Protein AF-A0A392NDB7-F1 (afdb_monomer_lite)

Sequence (174 aa):
SPDIYKVYVQEVKNGLIPYKDGPELLLLLLEFSTRSTSLFGEFKPSFLDIYVNAILNAKEKPVKSLIEAFHPLYLQMSHEDFGIIVLPAAVKMLKRNPEIVLESVGILLKSVNLDLSKYAAEILSVVLVQARHADEGRRDVALAIVRSLSQKSSNPDALDTMFNAIKSVIKGMK

InterPro domains:
  IPR016024 Armadillo-type fold [SSF48371] (27-169)
  IPR056810 Stalled ribosome sensor GCN1-like, N-terminal [PF24993] (44-173)

Organism: NCBI:txid97028

Foldseek 3Di:
DLVVLVVLLVCVLVCVDPCQVPVVSLLVSLVVQLVDPVSCVVCLVSLLSCCLVNALVDPAAGDPVNLVSCLSSQAVADPCSCVVRPLVSNLVSLVPPVVRHLLSLLSSLLRHPAQCLVVLLSLCVSLLVQCPDPDPVSVVSSVSSLVSNLVRHPDPVSNVSSVVSVVCSVVVHD

pLDDT: mean 94.2, std 6.41, range [52.19, 98.62]

Structure (mmCIF, N/CA/C/O backbone):
data_AF-A0A392NDB7-F1
#
_entry.id   AF-A0A392NDB7-F1
#
loop_
_atom_site.group_PDB
_atom_site.id
_atom_site.type_symbol
_atom_site.label_atom_id
_atom_site.label_alt_id
_atom_site.label_comp_id
_atom_site.label_asym_id
_atom_site.label_entity_id
_atom_site.label_seq_id
_atom_site.pdbx_PDB_ins_code
_atom_site.Cartn_x
_atom_site.Cartn_y
_atom_site.Cartn_z
_atom_site.occupancy
_atom_site.B_iso_or_equiv
_atom_site.auth_seq_id
_atom_site.auth_comp_id
_atom_site.auth_asym_id
_atom_site.auth_atom_id
_atom_site.pdbx_PDB_model_num
ATOM 1 N N . SER A 1 1 ? -22.290 -0.897 21.372 1.00 69.88 1 SER A N 1
ATOM 2 C CA . SER A 1 1 ? -21.913 0.332 22.099 1.00 69.88 1 SER A CA 1
ATOM 3 C C . SER A 1 1 ? -20.547 0.798 21.604 1.00 69.88 1 SER A C 1
ATOM 5 O O . SER A 1 1 ? -19.703 -0.079 21.421 1.00 69.88 1 SER A O 1
ATOM 7 N N . PRO A 1 2 ? -20.314 2.105 21.365 1.00 74.12 2 PRO A N 1
ATOM 8 C CA . PRO A 1 2 ? -18.999 2.654 21.000 1.00 74.12 2 PRO A CA 1
ATOM 9 C C . PRO A 1 2 ? -17.874 2.273 21.975 1.00 74.12 2 PRO A C 1
ATOM 11 O O . PRO A 1 2 ? -16.758 1.997 21.543 1.00 74.12 2 PRO A O 1
ATOM 14 N N . ASP A 1 3 ? -18.183 2.144 23.268 1.00 83.81 3 ASP A N 1
ATOM 15 C CA . ASP A 1 3 ? -17.196 1.760 24.289 1.00 83.81 3 ASP A CA 1
ATOM 16 C C . ASP A 1 3 ? -16.687 0.328 24.097 1.00 83.81 3 ASP A C 1
ATOM 18 O O . ASP A 1 3 ? -15.492 0.062 24.194 1.00 83.81 3 ASP A O 1
ATOM 22 N N . ILE A 1 4 ? -17.585 -0.595 23.744 1.00 87.88 4 ILE A N 1
ATOM 23 C CA . ILE A 1 4 ? -17.234 -1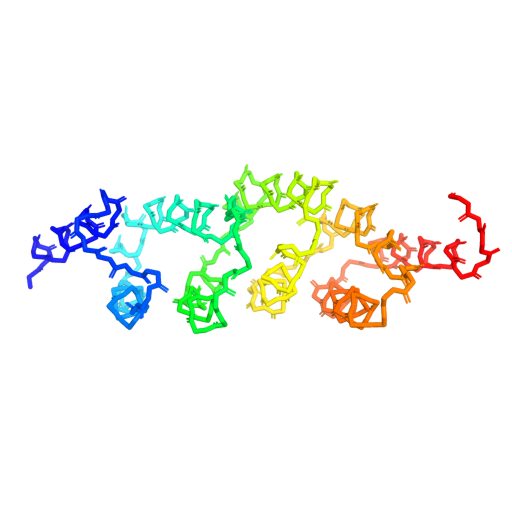.994 23.458 1.00 87.88 4 ILE A CA 1
ATOM 24 C C . ILE A 1 4 ? -16.369 -2.075 22.195 1.00 87.88 4 ILE A C 1
ATOM 26 O O . ILE A 1 4 ? -15.391 -2.813 22.152 1.00 87.88 4 ILE A O 1
ATOM 30 N N . TYR A 1 5 ? -16.699 -1.282 21.171 1.00 91.50 5 TYR A N 1
ATOM 31 C CA . TYR A 1 5 ? -15.913 -1.220 19.939 1.00 91.50 5 TYR A CA 1
ATOM 32 C C . TYR A 1 5 ? -14.475 -0.753 20.210 1.00 91.50 5 TYR A C 1
ATOM 34 O O . TYR A 1 5 ? -13.518 -1.373 19.745 1.00 91.50 5 TYR A O 1
ATOM 42 N N . LYS A 1 6 ? -14.319 0.298 21.025 1.00 91.81 6 LYS A N 1
ATOM 43 C CA . LYS A 1 6 ? -13.012 0.808 21.448 1.00 91.81 6 LYS A CA 1
ATOM 44 C C . LYS A 1 6 ? -12.170 -0.267 22.130 1.00 91.81 6 LYS A C 1
ATOM 46 O O . LYS A 1 6 ? -10.988 -0.385 21.812 1.00 91.81 6 LYS A O 1
ATOM 51 N N . VAL A 1 7 ? -12.772 -1.043 23.034 1.00 92.31 7 VAL A N 1
ATOM 52 C CA . VAL A 1 7 ? -12.097 -2.154 23.722 1.00 92.31 7 VAL A CA 1
ATOM 53 C C . VAL A 1 7 ? -11.564 -3.161 22.705 1.00 92.31 7 VAL A C 1
ATOM 55 O O . VAL A 1 7 ? -10.363 -3.415 22.699 1.00 92.31 7 VAL A O 1
ATOM 58 N N . TYR A 1 8 ? -12.395 -3.632 21.770 1.00 92.50 8 TYR A N 1
ATOM 59 C CA . TYR A 1 8 ? -11.955 -4.601 20.761 1.00 92.50 8 TYR A CA 1
ATOM 60 C C . TYR A 1 8 ? -10.827 -4.081 19.865 1.00 92.50 8 TYR A C 1
ATOM 62 O O . TYR A 1 8 ? -9.871 -4.810 19.602 1.00 92.50 8 TYR A O 1
ATOM 70 N N . VAL A 1 9 ? -10.885 -2.820 19.421 1.00 91.81 9 VAL A N 1
ATOM 71 C CA . VAL A 1 9 ? -9.791 -2.239 18.621 1.00 91.81 9 VAL A CA 1
ATOM 72 C C . VAL A 1 9 ? -8.485 -2.207 19.418 1.00 91.81 9 VAL A C 1
ATOM 74 O O . VAL A 1 9 ? -7.429 -2.517 18.866 1.00 91.81 9 VAL A O 1
ATOM 77 N N . GLN A 1 10 ? -8.534 -1.869 20.710 1.00 91.38 10 GLN A N 1
ATOM 78 C CA . GLN A 1 10 ? -7.343 -1.883 21.562 1.00 91.38 10 GLN A CA 1
ATOM 79 C C . GLN A 1 10 ? -6.830 -3.301 21.824 1.00 91.38 10 GLN A C 1
ATOM 81 O O . GLN A 1 10 ? -5.623 -3.517 21.791 1.00 91.38 10 GLN A O 1
ATOM 86 N N . GLU A 1 11 ? -7.708 -4.276 22.038 1.00 91.75 11 GLU A N 1
ATOM 87 C CA . GLU A 1 11 ? -7.308 -5.671 22.245 1.00 91.75 11 GLU A CA 1
ATOM 88 C C . GLU A 1 11 ? -6.638 -6.270 21.002 1.00 91.75 11 GLU A C 1
ATOM 90 O O . GLU A 1 11 ? -5.601 -6.925 21.123 1.00 91.75 11 GLU A O 1
ATOM 95 N N . VAL A 1 12 ? -7.158 -5.981 19.804 1.00 90.88 12 VAL A N 1
ATOM 96 C CA . VAL A 1 12 ? -6.515 -6.356 18.533 1.00 90.88 12 VAL A CA 1
ATOM 97 C C . VAL A 1 12 ? -5.167 -5.648 18.382 1.00 90.88 12 VAL A C 1
ATOM 99 O O . VAL A 1 12 ? -4.161 -6.291 18.079 1.00 90.88 12 VAL A O 1
ATOM 102 N N . LYS A 1 13 ? -5.111 -4.334 18.639 1.00 90.00 13 LYS A N 1
ATOM 103 C CA . LYS A 1 13 ? -3.872 -3.546 18.539 1.00 90.00 13 LYS A CA 1
ATOM 104 C C . LYS A 1 13 ? -2.777 -4.058 19.476 1.00 90.00 13 LYS A C 1
ATOM 106 O O . LYS A 1 13 ? -1.627 -4.185 19.066 1.00 90.00 13 LYS A O 1
ATOM 111 N N . ASN A 1 14 ? -3.143 -4.381 20.712 1.00 89.00 14 ASN A N 1
ATOM 112 C CA . ASN A 1 14 ? -2.226 -4.868 21.740 1.00 89.00 14 ASN A CA 1
ATOM 113 C C . ASN A 1 14 ? -1.852 -6.348 21.554 1.00 89.00 14 ASN A C 1
ATOM 115 O O . ASN A 1 14 ? -1.075 -6.882 22.342 1.00 89.00 14 ASN A O 1
ATOM 119 N N . GLY A 1 15 ? -2.397 -7.019 20.533 1.00 84.38 15 GLY A N 1
ATOM 120 C CA . GLY A 1 15 ? -2.140 -8.432 20.257 1.00 84.38 15 GLY A CA 1
ATOM 121 C C . GLY A 1 15 ? -2.785 -9.390 21.261 1.00 84.38 15 GLY A C 1
ATOM 122 O O . GLY A 1 15 ? -2.406 -10.556 21.301 1.00 84.38 15 GLY A O 1
ATOM 123 N N . LEU A 1 16 ? -3.745 -8.913 22.063 1.00 85.56 16 LEU A N 1
ATOM 124 C CA . LEU A 1 16 ? -4.515 -9.743 22.994 1.00 85.56 16 LEU A CA 1
ATOM 125 C C . LEU A 1 16 ? -5.523 -10.619 22.248 1.00 85.56 16 LEU A C 1
ATOM 127 O O . LEU A 1 16 ? -5.771 -11.750 22.656 1.00 85.56 16 LEU A O 1
ATOM 131 N N . ILE A 1 17 ? -6.060 -10.114 21.133 1.00 85.19 17 ILE A N 1
ATOM 132 C CA . ILE A 1 17 ? -6.829 -10.918 20.185 1.00 85.19 17 ILE A CA 1
ATOM 133 C C . ILE A 1 17 ? -5.950 -11.217 18.964 1.00 85.19 17 ILE A C 1
ATOM 135 O O . ILE A 1 17 ? -5.512 -10.278 18.287 1.00 85.19 17 ILE A O 1
ATOM 139 N N . PRO A 1 18 ? -5.684 -12.499 18.650 1.00 83.19 18 PRO A N 1
ATOM 140 C CA . PRO A 1 18 ? -4.945 -12.861 17.453 1.00 83.19 18 PRO A CA 1
ATOM 141 C C . PRO A 1 18 ? -5.777 -12.524 16.214 1.00 83.19 18 PRO A C 1
ATOM 143 O O . PRO A 1 18 ? -6.911 -12.965 16.076 1.00 83.19 18 PRO A O 1
ATOM 146 N N . TYR A 1 19 ? -5.198 -11.743 15.306 1.00 83.31 19 TYR A N 1
ATOM 147 C CA . TYR A 1 19 ? -5.854 -11.331 14.059 1.00 83.31 19 TYR A CA 1
ATOM 148 C C . TYR A 1 19 ? -5.107 -11.797 12.804 1.00 83.31 19 TYR A C 1
ATOM 150 O O . TYR A 1 19 ? -5.605 -11.628 11.697 1.00 83.31 19 TYR A O 1
ATOM 158 N N . LYS A 1 20 ? -3.903 -12.369 12.951 1.00 82.56 20 LYS A N 1
ATOM 159 C CA . LYS A 1 20 ? -3.084 -12.819 11.814 1.00 82.56 20 LYS A CA 1
ATOM 160 C C . LYS A 1 20 ? -3.604 -14.114 11.190 1.00 82.56 20 LYS A C 1
ATOM 162 O O . LYS A 1 20 ? -3.602 -14.228 9.969 1.00 82.56 20 LYS A O 1
ATOM 167 N N . ASP A 1 21 ? -4.085 -15.026 12.031 1.00 72.31 21 ASP A N 1
ATOM 168 C CA . ASP A 1 21 ? -4.586 -16.349 11.631 1.00 72.31 21 ASP A CA 1
ATOM 169 C C . ASP A 1 21 ? -6.122 -16.394 11.504 1.00 72.31 21 ASP A C 1
ATOM 171 O O . ASP A 1 21 ? -6.680 -17.391 11.058 1.00 72.31 21 ASP A O 1
ATOM 175 N N . GLY A 1 22 ? -6.797 -15.302 11.880 1.00 81.19 22 GLY A N 1
ATOM 176 C CA . GLY A 1 22 ? -8.250 -15.118 11.824 1.00 81.19 22 GLY A CA 1
ATOM 177 C C . GLY A 1 22 ? -8.595 -13.640 11.609 1.00 81.19 22 GLY A C 1
ATOM 178 O O . GLY A 1 22 ? -8.890 -12.927 12.574 1.00 81.19 22 GLY A O 1
ATOM 179 N N . PRO A 1 23 ? -8.472 -13.125 10.371 1.00 91.69 23 PRO A N 1
ATOM 180 C CA . PRO A 1 23 ? -8.596 -11.699 10.082 1.00 91.69 23 PRO A CA 1
ATOM 181 C C . PRO A 1 23 ? -10.052 -11.201 10.032 1.00 91.69 23 PRO A C 1
ATOM 183 O O . PRO A 1 23 ? -10.283 -10.013 9.811 1.00 91.69 23 PRO A O 1
ATOM 186 N N . GLU A 1 24 ? -11.044 -12.067 10.255 1.00 93.00 24 GLU A N 1
ATOM 187 C CA . GLU A 1 24 ? -12.474 -11.757 10.147 1.00 93.00 24 GLU A CA 1
ATOM 188 C C . GLU A 1 24 ? -12.909 -10.705 11.166 1.00 93.00 24 GLU A C 1
ATOM 190 O O . GLU A 1 24 ? -13.678 -9.804 10.836 1.00 93.00 24 GLU A O 1
ATOM 195 N N . LEU A 1 25 ? -12.390 -10.776 12.398 1.00 92.44 25 LEU A N 1
ATOM 196 C CA . LEU A 1 25 ? -12.685 -9.759 13.406 1.00 92.44 25 LEU A CA 1
ATOM 197 C C . LEU A 1 25 ? -12.096 -8.404 13.006 1.00 92.44 25 LEU A C 1
ATOM 199 O O . LEU A 1 25 ? -12.758 -7.380 13.153 1.00 92.44 25 LEU A O 1
ATOM 203 N N . LEU A 1 26 ? -10.866 -8.387 12.484 1.00 95.38 26 LEU A N 1
ATOM 204 C CA . LEU A 1 26 ? -10.230 -7.158 12.015 1.00 95.38 26 LEU A CA 1
ATOM 205 C C . LEU A 1 26 ? -11.033 -6.533 10.867 1.00 95.38 26 LEU A C 1
ATOM 207 O O . LEU A 1 26 ? -11.300 -5.331 10.902 1.00 95.38 26 LEU A O 1
ATOM 211 N N . LEU A 1 27 ? -11.454 -7.350 9.897 1.00 96.44 27 LEU A N 1
ATOM 212 C CA . LEU A 1 27 ? -12.320 -6.919 8.804 1.00 96.44 27 LEU A CA 1
ATOM 213 C C . LEU A 1 27 ? -13.638 -6.348 9.341 1.00 96.44 27 LEU A C 1
ATOM 215 O O . LEU A 1 27 ? -14.001 -5.232 8.983 1.00 96.44 27 LEU A O 1
ATOM 219 N N . LEU A 1 28 ? -14.313 -7.059 10.249 1.00 95.62 28 LEU A N 1
ATOM 220 C CA . LEU A 1 28 ? -15.574 -6.616 10.846 1.00 95.62 28 LEU A CA 1
ATOM 221 C C . LEU A 1 28 ? -15.430 -5.269 11.568 1.00 95.62 28 LEU A C 1
ATOM 223 O O . LEU A 1 28 ? -16.294 -4.402 11.432 1.00 95.62 28 LEU A O 1
ATOM 227 N N . LEU A 1 29 ? -14.349 -5.077 12.332 1.00 95.44 29 LEU A N 1
ATOM 228 C CA . LEU A 1 29 ? -14.083 -3.815 13.025 1.00 95.44 29 LEU A CA 1
ATOM 229 C C . LEU A 1 29 ? -13.860 -2.675 12.023 1.00 95.44 29 LEU A C 1
ATOM 231 O O . LEU A 1 29 ? -14.464 -1.607 12.151 1.00 95.44 29 LEU A O 1
ATOM 235 N N . LEU A 1 30 ? -13.050 -2.917 10.991 1.00 96.75 30 LEU A N 1
ATOM 236 C CA . LEU A 1 30 ? -12.816 -1.961 9.912 1.00 96.75 30 LEU A CA 1
ATOM 237 C C . LEU A 1 30 ? -14.124 -1.590 9.201 1.00 96.75 30 LEU A C 1
ATOM 239 O O . LEU A 1 30 ? -14.480 -0.413 9.167 1.00 96.75 30 LEU A O 1
ATOM 243 N N . GLU A 1 31 ? -14.889 -2.568 8.719 1.00 96.19 31 GLU A N 1
ATOM 244 C CA . GLU A 1 31 ? -16.185 -2.346 8.069 1.00 96.19 31 GLU A CA 1
ATOM 245 C C . GLU A 1 31 ? -17.159 -1.584 8.969 1.00 96.19 31 GLU A C 1
ATOM 247 O O . GLU A 1 31 ? -17.794 -0.625 8.527 1.00 96.19 31 GLU A O 1
ATOM 252 N N . PHE A 1 32 ? -17.256 -1.961 10.246 1.00 95.06 32 PHE A N 1
ATOM 253 C CA . PHE A 1 32 ? -18.123 -1.275 11.195 1.00 95.06 32 PHE A CA 1
ATOM 254 C C . PHE A 1 32 ? -17.728 0.195 11.361 1.00 95.06 32 PHE A C 1
ATOM 256 O O . PHE A 1 32 ? -18.600 1.064 11.303 1.00 95.06 32 PHE A O 1
ATOM 263 N N . SER A 1 33 ? -16.432 0.496 11.504 1.00 95.00 33 SER A N 1
ATOM 264 C CA . SER A 1 33 ? -15.982 1.886 11.632 1.00 95.00 33 SER A CA 1
ATOM 265 C C . SER A 1 33 ? -16.278 2.729 10.402 1.00 95.00 33 SER A C 1
ATOM 267 O O . SER A 1 33 ? -16.685 3.876 10.557 1.00 95.00 33 SER A O 1
ATOM 269 N N . THR A 1 34 ? -16.185 2.165 9.192 1.00 94.56 34 THR A N 1
ATOM 270 C CA . THR A 1 34 ? -16.488 2.909 7.955 1.00 94.56 34 THR A CA 1
ATOM 271 C C . THR A 1 34 ? -17.947 3.354 7.828 1.00 94.56 34 THR A C 1
ATOM 273 O O . THR A 1 34 ? -18.246 4.234 7.024 1.00 94.56 34 THR A O 1
ATOM 276 N N . ARG A 1 35 ? -18.863 2.824 8.653 1.00 93.31 35 ARG A N 1
ATOM 277 C CA . ARG A 1 35 ? -20.265 3.276 8.705 1.00 93.31 35 ARG A CA 1
ATOM 278 C C . ARG A 1 35 ? -20.434 4.653 9.354 1.00 93.31 35 ARG A C 1
ATOM 280 O O . ARG A 1 35 ? -21.514 5.229 9.270 1.00 93.31 35 ARG A O 1
ATOM 287 N N . SER A 1 36 ? -19.399 5.169 10.018 1.00 93.25 36 SER A N 1
ATOM 288 C CA . SER A 1 36 ? -19.404 6.483 10.657 1.00 93.25 36 SER A CA 1
ATOM 289 C C . SER A 1 36 ? -18.061 7.182 10.471 1.00 93.25 36 SER A C 1
ATOM 291 O O . SER A 1 36 ? -17.040 6.734 10.985 1.00 93.25 36 SER A O 1
ATOM 293 N N . THR A 1 37 ? -18.062 8.329 9.790 1.00 91.88 37 THR A N 1
ATOM 294 C CA . THR A 1 37 ? -16.842 9.110 9.529 1.00 91.88 37 THR A CA 1
ATOM 295 C C . THR A 1 37 ? -16.116 9.513 10.811 1.00 91.88 37 THR A C 1
ATOM 297 O O . THR A 1 37 ? -14.888 9.495 10.845 1.00 91.88 37 THR A O 1
ATOM 300 N N . SER A 1 38 ? -16.852 9.847 11.879 1.00 92.94 38 SER A N 1
ATOM 301 C CA . SER A 1 38 ? -16.247 10.199 13.168 1.00 92.94 38 SER A CA 1
ATOM 302 C C . SER A 1 38 ? -15.565 8.996 13.815 1.00 92.94 38 SER A C 1
ATOM 304 O O . SER A 1 38 ? -14.423 9.107 14.256 1.00 92.94 38 SER A O 1
ATOM 306 N N . LEU A 1 39 ? -16.229 7.838 13.803 1.00 93.06 39 LEU A N 1
ATOM 307 C CA . LEU A 1 39 ? -15.693 6.606 14.373 1.00 93.06 39 LEU A CA 1
ATOM 308 C C . LEU A 1 39 ? -14.473 6.121 13.584 1.00 93.06 39 LEU A C 1
ATOM 310 O O . LEU A 1 39 ? -13.445 5.791 14.167 1.00 93.06 39 LEU A O 1
ATOM 314 N N . PHE A 1 40 ? -14.554 6.116 12.252 1.00 95.12 40 PHE A N 1
ATOM 315 C CA . PHE A 1 40 ? -13.406 5.787 11.414 1.00 95.12 40 PHE A CA 1
ATOM 316 C C . PHE A 1 40 ? -12.243 6.746 11.671 1.00 95.12 40 PHE A C 1
ATOM 318 O O . PHE A 1 40 ? -11.127 6.290 11.896 1.00 95.12 40 PHE A O 1
ATOM 325 N N . GLY A 1 41 ? -12.497 8.058 11.714 1.00 94.62 41 GLY A N 1
ATOM 326 C CA . GLY A 1 41 ? -11.476 9.065 11.999 1.00 94.62 41 GLY A CA 1
ATOM 327 C C . GLY A 1 41 ? -10.761 8.845 13.335 1.00 94.62 41 GLY A C 1
ATOM 328 O O . GLY A 1 41 ? -9.534 8.921 13.379 1.00 94.62 41 GLY A O 1
ATOM 329 N N . GLU A 1 42 ? -11.505 8.510 14.394 1.00 94.94 42 GLU A N 1
ATOM 330 C CA . GLU A 1 42 ? -10.954 8.222 15.727 1.00 94.94 42 GLU A CA 1
ATOM 331 C C . GLU A 1 42 ? -10.002 7.013 15.714 1.00 94.94 42 GLU A C 1
ATOM 333 O O . GLU A 1 42 ? -8.923 7.056 16.307 1.00 94.94 42 GLU A O 1
ATOM 338 N N . PHE A 1 43 ? -10.375 5.933 15.021 1.00 95.75 43 PHE A N 1
ATOM 339 C CA . PHE A 1 43 ? -9.650 4.659 15.085 1.00 95.75 43 PHE A CA 1
ATOM 340 C C . PHE A 1 43 ? -8.684 4.405 13.921 1.00 95.75 43 PHE A C 1
ATOM 342 O O . PHE A 1 43 ? -7.819 3.532 14.037 1.00 95.75 43 PHE A O 1
ATOM 349 N N . LYS A 1 44 ? -8.749 5.185 12.835 1.00 96.69 44 LYS A N 1
ATOM 350 C CA . LYS A 1 44 ? -7.864 5.065 11.663 1.00 96.69 44 LYS A CA 1
ATOM 351 C C . LYS A 1 44 ? -6.372 5.034 12.024 1.00 96.69 44 LYS A C 1
ATOM 353 O O . LYS A 1 44 ? -5.684 4.166 11.487 1.00 96.69 44 LYS A O 1
ATOM 358 N N . PRO A 1 45 ? -5.847 5.861 12.956 1.00 96.81 45 PRO A N 1
ATOM 359 C CA . PRO A 1 45 ? -4.440 5.767 13.354 1.00 96.81 45 PRO A CA 1
ATOM 360 C C . PRO A 1 45 ? -4.061 4.397 13.930 1.00 96.81 45 PRO A C 1
ATOM 362 O O . PRO A 1 45 ? -2.967 3.901 13.678 1.00 96.81 45 PRO A O 1
ATOM 365 N N . SER A 1 46 ? -4.973 3.749 14.665 1.00 96.38 46 SER A N 1
ATOM 366 C CA . SER A 1 46 ? -4.739 2.401 15.197 1.00 96.38 46 SER A CA 1
ATOM 367 C C . SER A 1 46 ? -4.733 1.356 14.084 1.00 96.38 46 SER A C 1
ATOM 369 O O . SER A 1 46 ? -3.869 0.486 14.077 1.00 96.38 46 SER A O 1
ATOM 371 N N . PHE A 1 47 ? -5.633 1.462 13.106 1.00 97.50 47 PHE A N 1
ATOM 372 C CA . PHE A 1 47 ? -5.642 0.550 11.961 1.00 97.50 47 PHE A CA 1
ATOM 373 C C . PHE A 1 47 ? -4.428 0.716 11.045 1.00 97.50 47 PHE A C 1
ATOM 375 O O . PHE A 1 47 ? -3.917 -0.284 10.546 1.00 97.50 47 PHE A O 1
ATOM 382 N N . LEU A 1 48 ? -3.934 1.942 10.858 1.00 98.25 48 LEU A N 1
ATOM 383 C CA . LEU A 1 48 ? -2.689 2.197 10.130 1.00 98.25 48 LEU A CA 1
ATOM 384 C C . LEU A 1 48 ? -1.484 1.569 10.837 1.00 98.25 48 LEU A C 1
ATOM 386 O O . LEU A 1 48 ? -0.663 0.935 10.180 1.00 98.25 48 LEU A O 1
ATOM 390 N N . ASP A 1 49 ? -1.402 1.687 12.163 1.00 97.25 49 ASP A N 1
ATOM 391 C CA . ASP A 1 49 ? -0.344 1.053 12.959 1.00 97.25 49 ASP A CA 1
ATOM 392 C C . ASP A 1 49 ? -0.395 -0.482 12.855 1.00 97.25 49 ASP A C 1
ATOM 394 O O . ASP A 1 49 ? 0.610 -1.128 12.550 1.00 97.25 49 ASP A O 1
ATOM 398 N N . ILE A 1 50 ? -1.587 -1.077 12.997 1.00 96.75 50 ILE A N 1
ATOM 399 C CA . ILE A 1 50 ? -1.782 -2.521 12.801 1.00 96.75 50 ILE A CA 1
ATOM 400 C C . ILE A 1 50 ? -1.379 -2.920 11.373 1.00 96.75 50 ILE A C 1
ATOM 402 O O . ILE A 1 50 ? -0.633 -3.881 11.206 1.00 96.75 50 ILE A O 1
ATOM 406 N N . TYR A 1 51 ? -1.803 -2.178 10.344 1.00 98.12 51 TYR A N 1
ATOM 407 C CA . TYR A 1 51 ? -1.456 -2.453 8.946 1.00 98.12 51 TYR A CA 1
ATOM 408 C C . TYR A 1 51 ? 0.058 -2.439 8.710 1.00 98.12 51 TYR A C 1
ATOM 410 O O . TYR A 1 51 ? 0.617 -3.385 8.149 1.00 98.12 51 TYR A O 1
ATOM 418 N N . VAL A 1 52 ? 0.741 -1.392 9.175 1.00 98.00 52 VAL A N 1
ATOM 419 C CA . VAL A 1 52 ? 2.193 -1.259 9.032 1.00 98.00 52 VAL A CA 1
ATOM 420 C C . VAL A 1 52 ? 2.905 -2.427 9.713 1.00 98.00 52 VAL A C 1
ATOM 422 O O . VAL A 1 52 ? 3.804 -3.016 9.118 1.00 98.00 52 VAL A O 1
ATOM 425 N N . ASN A 1 53 ? 2.489 -2.814 10.918 1.00 96.38 53 ASN A N 1
ATOM 426 C CA . ASN A 1 53 ? 3.150 -3.879 11.673 1.00 96.38 53 ASN A CA 1
ATOM 427 C C . ASN A 1 53 ? 2.829 -5.288 11.158 1.00 96.38 53 ASN A C 1
ATOM 429 O O . ASN A 1 53 ? 3.704 -6.154 11.139 1.00 96.38 53 ASN A O 1
ATOM 433 N N . ALA A 1 54 ? 1.587 -5.528 10.745 1.00 95.75 54 ALA A N 1
ATOM 434 C CA . ALA A 1 54 ? 1.113 -6.846 10.344 1.00 95.75 54 ALA A CA 1
ATOM 435 C C . ALA A 1 54 ? 1.406 -7.181 8.883 1.00 95.75 54 ALA A C 1
ATOM 437 O O . ALA A 1 54 ? 1.606 -8.352 8.572 1.00 95.75 54 ALA A O 1
ATOM 438 N N . ILE A 1 55 ? 1.413 -6.172 8.006 1.00 97.38 55 ILE A N 1
ATOM 439 C CA . ILE A 1 55 ? 1.556 -6.359 6.562 1.00 97.38 55 ILE A CA 1
ATOM 440 C C . ILE A 1 55 ? 2.914 -5.876 6.068 1.00 97.38 55 ILE A C 1
ATOM 442 O O . ILE A 1 55 ? 3.649 -6.647 5.457 1.00 97.38 55 ILE A O 1
ATOM 446 N N . LEU A 1 56 ? 3.260 -4.609 6.311 1.00 97.62 56 LEU A N 1
ATOM 447 C CA . LEU A 1 56 ? 4.468 -4.027 5.716 1.00 97.62 56 LEU A CA 1
ATOM 448 C C . LEU A 1 56 ? 5.738 -4.504 6.428 1.00 97.62 56 LEU A C 1
ATOM 450 O O . LEU A 1 56 ? 6.693 -4.907 5.772 1.00 97.62 56 LEU A O 1
ATOM 454 N N . ASN A 1 57 ? 5.729 -4.526 7.761 1.00 96.69 57 ASN A N 1
ATOM 455 C CA . ASN A 1 57 ? 6.842 -4.969 8.605 1.00 96.69 57 ASN A CA 1
ATOM 456 C C . ASN A 1 57 ? 6.777 -6.467 8.950 1.00 96.69 57 ASN A C 1
ATOM 458 O O . ASN A 1 57 ? 7.428 -6.912 9.901 1.00 96.69 57 ASN A O 1
ATOM 462 N N . ALA A 1 58 ? 5.985 -7.247 8.212 1.00 95.44 58 ALA A N 1
ATOM 463 C CA . ALA A 1 58 ? 5.850 -8.672 8.456 1.00 95.44 58 ALA A CA 1
ATOM 464 C C . ALA A 1 58 ? 7.208 -9.387 8.322 1.00 95.44 58 ALA A C 1
ATOM 466 O O . ALA A 1 58 ? 8.034 -9.053 7.471 1.00 95.44 58 ALA A O 1
ATOM 467 N N . LYS A 1 59 ? 7.446 -10.377 9.189 1.00 94.00 59 LYS A N 1
ATOM 468 C CA . LYS A 1 59 ? 8.646 -11.233 9.128 1.00 94.00 59 LYS A CA 1
ATOM 469 C C . LYS A 1 59 ? 8.495 -12.380 8.132 1.00 94.00 59 LYS A C 1
ATOM 471 O O . LYS A 1 59 ? 9.488 -12.945 7.695 1.00 94.00 59 LYS A O 1
ATOM 476 N N . GLU A 1 60 ? 7.254 -12.697 7.795 1.00 94.62 60 GLU A N 1
ATOM 477 C CA . GLU A 1 60 ? 6.847 -13.741 6.867 1.00 94.62 60 GLU A CA 1
ATOM 478 C C . GLU A 1 60 ? 5.772 -13.167 5.952 1.00 94.62 60 GLU A C 1
ATOM 480 O O . GLU A 1 60 ? 5.135 -12.166 6.290 1.00 94.62 60 GLU A O 1
ATOM 485 N N . LYS A 1 61 ? 5.581 -13.789 4.789 1.00 94.38 61 LYS A N 1
ATOM 486 C CA . LYS A 1 61 ? 4.593 -13.343 3.809 1.00 94.38 61 LYS A CA 1
ATOM 487 C C . LYS A 1 61 ? 3.184 -13.393 4.428 1.00 94.38 61 LYS A C 1
ATOM 489 O O . LYS A 1 61 ? 2.740 -14.486 4.779 1.00 94.38 61 LYS A O 1
ATOM 494 N N . PRO A 1 62 ? 2.471 -12.256 4.551 1.00 94.62 62 PRO A N 1
ATOM 495 C CA . PRO A 1 62 ? 1.118 -12.254 5.093 1.00 94.62 62 PRO A CA 1
ATOM 496 C C . PRO A 1 62 ? 0.178 -13.110 4.244 1.00 94.62 62 PRO A C 1
ATOM 498 O O . PRO A 1 62 ? 0.250 -13.094 3.012 1.00 94.62 62 PRO A O 1
ATOM 501 N N . VAL A 1 63 ? -0.732 -13.833 4.897 1.00 94.19 63 VAL A N 1
ATOM 502 C CA . VAL A 1 63 ? -1.784 -14.569 4.192 1.00 94.19 63 VAL A CA 1
ATOM 503 C C . VAL A 1 63 ? -2.726 -13.598 3.483 1.00 94.19 63 VAL A C 1
ATOM 505 O O . VAL A 1 63 ? -3.017 -12.508 3.976 1.00 94.19 63 VAL A O 1
ATOM 508 N N . LYS A 1 64 ? -3.224 -14.000 2.313 1.00 92.19 64 LYS A N 1
ATOM 509 C CA . LYS A 1 64 ? -4.032 -13.131 1.451 1.00 92.19 64 LYS A CA 1
ATOM 510 C C . LYS A 1 64 ? -5.288 -12.591 2.145 1.00 92.19 64 LYS A C 1
ATOM 512 O O . LYS A 1 64 ? -5.578 -11.407 2.006 1.00 92.19 64 LYS A O 1
ATOM 517 N N . SER A 1 65 ? -5.970 -13.415 2.942 1.00 94.44 65 SER A N 1
ATOM 518 C CA . SER A 1 65 ? -7.152 -13.007 3.716 1.00 94.44 65 SER A CA 1
ATOM 519 C C . SER A 1 65 ? -6.856 -11.863 4.691 1.00 94.44 65 SER A C 1
ATOM 521 O O . SER A 1 65 ? -7.670 -10.956 4.842 1.00 94.44 65 SER A O 1
ATOM 523 N N . LEU A 1 66 ? -5.670 -11.853 5.307 1.00 96.19 66 LEU A N 1
ATOM 524 C CA . LEU A 1 66 ? -5.242 -10.772 6.193 1.00 96.19 66 LEU A CA 1
ATOM 525 C C . LEU A 1 66 ? -4.983 -9.477 5.416 1.00 96.19 66 LEU A C 1
ATOM 527 O O . LEU A 1 66 ? -5.346 -8.406 5.889 1.00 96.19 66 LEU A O 1
ATOM 531 N N . ILE A 1 67 ? -4.382 -9.558 4.225 1.00 96.50 67 ILE A N 1
ATOM 532 C CA . ILE A 1 67 ? -4.178 -8.384 3.362 1.00 96.50 67 ILE A CA 1
ATOM 533 C C . ILE A 1 67 ? -5.537 -7.809 2.934 1.00 96.50 67 ILE A C 1
ATOM 535 O O . ILE A 1 67 ? -5.762 -6.603 3.018 1.00 96.50 67 ILE A O 1
ATOM 539 N N . GLU A 1 68 ? -6.461 -8.672 2.510 1.00 94.50 68 GLU A N 1
ATOM 540 C CA . GLU A 1 68 ? -7.799 -8.280 2.055 1.00 94.50 68 GLU A CA 1
ATOM 541 C C . GLU A 1 68 ? -8.669 -7.708 3.182 1.00 94.50 68 GLU A C 1
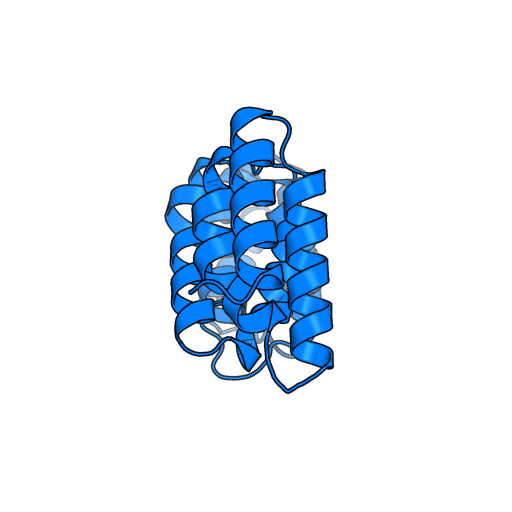ATOM 543 O O . GLU A 1 68 ? -9.469 -6.810 2.924 1.00 94.50 68 GLU A O 1
ATOM 548 N N . ALA A 1 69 ? -8.460 -8.116 4.438 1.00 97.12 69 ALA A N 1
ATOM 549 C CA . ALA A 1 69 ? -9.164 -7.537 5.583 1.00 97.12 69 ALA A CA 1
ATOM 550 C C . ALA A 1 69 ? -8.925 -6.024 5.752 1.00 97.12 69 ALA A C 1
ATOM 552 O O . ALA A 1 69 ? -9.772 -5.326 6.303 1.00 97.12 69 ALA A O 1
ATOM 553 N N . PHE A 1 70 ? -7.815 -5.488 5.229 1.00 98.00 70 PHE A N 1
ATOM 554 C CA . PHE A 1 70 ? -7.535 -4.049 5.223 1.00 98.00 70 PHE A CA 1
ATOM 555 C C . PHE A 1 70 ? -8.177 -3.290 4.055 1.00 98.00 70 PHE A C 1
ATOM 557 O O . PHE A 1 70 ? -7.993 -2.076 3.951 1.00 98.00 70 PHE A O 1
ATOM 564 N N . HIS A 1 71 ? -8.952 -3.941 3.185 1.00 97.62 71 HIS A N 1
ATOM 565 C CA . HIS A 1 71 ? -9.583 -3.267 2.051 1.00 97.62 71 HIS A CA 1
ATOM 566 C C . HIS A 1 71 ? -10.414 -2.024 2.441 1.00 97.62 71 HIS A C 1
ATOM 568 O O . HIS A 1 71 ? -10.235 -0.988 1.793 1.00 97.62 71 HIS A O 1
ATOM 574 N N . PRO A 1 72 ? -11.222 -2.029 3.528 1.00 97.88 72 PRO A N 1
ATOM 575 C CA . PRO A 1 72 ? -11.924 -0.820 3.965 1.00 97.88 72 PRO A CA 1
ATOM 576 C C . PRO A 1 72 ? -10.975 0.335 4.328 1.00 97.88 72 PRO A C 1
ATOM 578 O O . PRO A 1 72 ? -11.274 1.492 4.035 1.00 97.88 72 PRO A O 1
ATOM 581 N N . LEU A 1 73 ? -9.801 0.035 4.905 1.00 98.19 73 LEU A N 1
ATOM 582 C CA . LEU A 1 73 ? -8.767 1.034 5.196 1.00 98.19 73 LEU A CA 1
ATOM 583 C C . LEU A 1 73 ? -8.169 1.608 3.905 1.00 98.19 73 LEU A C 1
ATOM 585 O O . LEU A 1 73 ? -7.966 2.815 3.819 1.00 98.19 73 LEU A O 1
ATOM 589 N N . TYR A 1 74 ? -7.907 0.770 2.897 1.00 98.06 74 TYR A N 1
ATOM 590 C CA . TYR A 1 74 ? -7.345 1.215 1.616 1.00 98.06 74 TYR A CA 1
ATOM 591 C C . TYR A 1 74 ? -8.266 2.200 0.895 1.00 98.06 74 TYR A C 1
ATOM 593 O O . TYR A 1 74 ? -7.800 3.210 0.369 1.00 98.06 74 TYR A O 1
ATOM 601 N N . LEU A 1 75 ? -9.573 1.929 0.897 1.00 97.25 75 LEU A N 1
ATOM 602 C CA . LEU A 1 75 ? -10.571 2.773 0.236 1.00 97.25 75 LEU A CA 1
ATOM 603 C C . LEU A 1 75 ? -10.729 4.153 0.887 1.00 97.25 75 LEU A C 1
ATOM 605 O O . LEU A 1 75 ? -11.094 5.105 0.203 1.00 97.25 75 LEU A O 1
ATOM 609 N N . GLN A 1 76 ? -10.452 4.262 2.187 1.00 96.25 76 GLN A N 1
ATOM 610 C CA . GLN A 1 76 ? -10.618 5.486 2.979 1.00 96.25 76 GLN A CA 1
ATOM 611 C C . GLN A 1 76 ? -9.286 6.191 3.295 1.00 96.25 76 GLN A C 1
ATOM 613 O O . GLN A 1 76 ? -9.246 7.145 4.076 1.00 96.25 76 GLN A O 1
ATOM 618 N N . MET A 1 77 ? -8.179 5.708 2.727 1.00 96.50 77 MET A N 1
ATOM 619 C CA . MET A 1 77 ? -6.845 6.245 2.972 1.00 96.50 77 MET A CA 1
ATOM 620 C C . MET A 1 77 ? -6.698 7.629 2.339 1.00 96.50 77 MET A C 1
ATOM 622 O O . MET A 1 77 ? -6.978 7.802 1.154 1.00 96.50 77 MET A O 1
ATOM 626 N N . SER A 1 78 ? -6.230 8.614 3.108 1.00 97.75 78 SER A N 1
ATOM 627 C CA . SER A 1 78 ? -5.938 9.948 2.585 1.00 97.75 78 SER A CA 1
ATOM 628 C C . SER A 1 78 ? -4.541 10.013 1.961 1.00 97.75 78 SER A C 1
ATOM 630 O O . SER A 1 78 ? -3.678 9.162 2.191 1.00 97.75 78 SER A O 1
ATOM 632 N N . HIS A 1 79 ? -4.272 11.081 1.208 1.00 98.19 79 HIS A N 1
ATOM 633 C CA . HIS A 1 79 ? -2.919 11.373 0.732 1.00 98.19 79 HIS A CA 1
ATOM 634 C C . HIS A 1 79 ? -1.897 11.567 1.857 1.00 98.19 79 HIS A C 1
ATOM 636 O O . HIS A 1 79 ? -0.713 11.303 1.646 1.00 98.19 79 HIS A O 1
ATOM 642 N N . GLU A 1 80 ? -2.336 12.060 3.012 1.00 98.19 80 GLU A N 1
ATOM 643 C CA . GLU A 1 80 ? -1.484 12.254 4.182 1.00 98.19 80 GLU A CA 1
ATOM 644 C C . GLU A 1 80 ? -1.129 10.902 4.807 1.00 98.19 80 GLU A C 1
ATOM 646 O O . GLU A 1 80 ? 0.052 10.599 4.966 1.00 98.19 80 GLU A O 1
ATOM 651 N N . ASP A 1 81 ? -2.132 10.042 5.029 1.00 98.12 81 ASP A N 1
ATOM 652 C CA . ASP A 1 81 ? -1.927 8.677 5.527 1.00 98.12 81 ASP A CA 1
ATOM 653 C C . ASP A 1 81 ? -0.972 7.909 4.599 1.00 98.12 81 ASP A C 1
ATOM 655 O O . ASP A 1 81 ? 0.001 7.290 5.040 1.00 98.12 81 ASP A O 1
ATOM 659 N N . PHE A 1 82 ? -1.228 7.981 3.287 1.00 98.62 82 PHE A N 1
ATOM 660 C CA . PHE A 1 82 ? -0.426 7.275 2.299 1.00 98.62 82 PHE A CA 1
ATOM 661 C C . PHE A 1 82 ? 0.999 7.828 2.227 1.00 98.62 82 PHE A C 1
ATOM 663 O O . PHE A 1 82 ? 1.957 7.067 2.298 1.00 98.62 82 PHE A O 1
ATOM 670 N N . GLY A 1 83 ? 1.152 9.147 2.091 1.00 98.31 83 GLY A N 1
ATOM 671 C CA . GLY A 1 83 ? 2.450 9.777 1.847 1.00 98.31 83 GLY A CA 1
ATOM 672 C C . GLY A 1 83 ? 3.373 9.801 3.064 1.00 98.31 83 GLY A C 1
ATOM 673 O O . GLY A 1 83 ? 4.580 9.658 2.899 1.00 98.31 83 GLY A O 1
ATOM 674 N N . ILE A 1 84 ? 2.829 9.972 4.272 1.00 98.06 84 ILE A N 1
ATOM 675 C CA . ILE A 1 84 ? 3.635 10.127 5.493 1.00 98.06 84 ILE A CA 1
ATOM 676 C C . ILE A 1 84 ? 3.906 8.777 6.166 1.00 98.06 84 ILE A C 1
ATOM 678 O O . ILE A 1 84 ? 4.981 8.583 6.731 1.00 98.06 84 ILE A O 1
ATOM 682 N N . ILE A 1 85 ? 2.959 7.835 6.106 1.00 98.38 85 ILE A N 1
ATOM 683 C CA . ILE A 1 85 ? 3.035 6.585 6.878 1.00 98.38 85 ILE A CA 1
ATOM 684 C C . ILE A 1 85 ? 3.275 5.387 5.959 1.00 98.38 85 ILE A C 1
ATOM 686 O O . ILE A 1 85 ? 4.257 4.658 6.115 1.00 98.38 85 ILE A O 1
ATOM 690 N N . VAL A 1 86 ? 2.379 5.169 4.996 1.00 98.56 86 VAL A N 1
ATOM 691 C CA . VAL A 1 86 ? 2.325 3.903 4.250 1.00 98.56 86 VAL A CA 1
ATOM 692 C C . VAL A 1 86 ? 3.427 3.798 3.202 1.00 98.56 86 VAL A C 1
ATOM 694 O O . VAL A 1 86 ? 4.117 2.780 3.147 1.00 98.56 86 VAL A O 1
ATOM 697 N N . LEU A 1 87 ? 3.623 4.835 2.389 1.00 98.50 87 LEU A N 1
ATOM 698 C CA . LEU A 1 87 ? 4.611 4.836 1.316 1.00 98.50 87 LEU A CA 1
ATOM 699 C C . LEU A 1 87 ? 6.044 4.683 1.853 1.00 98.50 87 LEU A C 1
ATOM 701 O O . LEU A 1 87 ? 6.733 3.779 1.371 1.00 98.50 87 LEU A O 1
ATOM 705 N N . PRO A 1 88 ? 6.493 5.432 2.885 1.00 98.50 88 PRO A N 1
ATOM 706 C CA . PRO A 1 88 ? 7.833 5.244 3.437 1.00 98.50 88 PRO A CA 1
ATOM 707 C C . PRO A 1 88 ? 8.061 3.827 3.977 1.00 98.50 88 PRO A C 1
ATOM 709 O O . PRO A 1 88 ? 9.125 3.242 3.758 1.00 98.50 88 PRO A O 1
ATOM 712 N N . ALA A 1 89 ? 7.058 3.239 4.642 1.00 98.50 89 ALA A N 1
ATOM 713 C CA . ALA A 1 89 ? 7.129 1.866 5.139 1.00 98.50 89 ALA A CA 1
ATOM 714 C C . ALA A 1 89 ? 7.188 0.842 3.990 1.00 98.50 89 ALA A C 1
ATOM 716 O O . ALA A 1 89 ? 8.051 -0.038 3.993 1.00 98.50 89 ALA A O 1
ATOM 717 N N . ALA A 1 90 ? 6.333 0.991 2.974 1.00 98.44 90 ALA A N 1
ATOM 718 C CA . ALA A 1 90 ? 6.300 0.118 1.805 1.00 98.44 90 ALA A CA 1
ATOM 719 C C . ALA A 1 90 ? 7.618 0.172 1.018 1.00 98.44 90 ALA A C 1
ATOM 721 O O . ALA A 1 90 ? 8.218 -0.868 0.757 1.00 98.44 90 ALA A O 1
ATOM 722 N N . VAL A 1 91 ? 8.122 1.368 0.701 1.00 98.38 91 VAL A N 1
ATOM 723 C CA . VAL A 1 91 ? 9.387 1.566 -0.029 1.00 98.38 91 VAL A CA 1
ATOM 724 C C . VAL A 1 91 ? 10.566 0.988 0.750 1.00 98.38 91 VAL A C 1
ATOM 726 O O . VAL A 1 91 ? 11.406 0.291 0.177 1.00 98.38 91 VAL A O 1
ATOM 729 N N . LYS A 1 92 ? 10.623 1.223 2.067 1.00 98.31 92 LYS A N 1
ATOM 730 C CA . LYS A 1 92 ? 11.655 0.646 2.938 1.00 98.31 92 LYS A CA 1
ATOM 731 C C . LYS A 1 92 ? 11.645 -0.880 2.878 1.00 98.31 92 LYS A C 1
ATOM 733 O O . LYS A 1 92 ? 12.708 -1.489 2.779 1.00 98.31 92 LYS A O 1
ATOM 738 N N . MET A 1 93 ? 10.469 -1.496 2.937 1.00 98.12 93 MET A N 1
ATOM 739 C CA . MET A 1 93 ? 10.350 -2.952 2.980 1.00 98.12 93 MET A CA 1
ATOM 740 C C . MET A 1 93 ? 10.519 -3.598 1.603 1.00 98.12 93 MET A C 1
ATOM 742 O O . MET A 1 93 ? 11.145 -4.648 1.525 1.00 98.12 93 MET A O 1
ATOM 746 N N . LEU A 1 94 ? 10.113 -2.939 0.514 1.00 97.75 94 LEU A N 1
ATOM 747 C CA . LEU A 1 94 ? 10.411 -3.369 -0.859 1.00 97.75 94 LEU A CA 1
ATOM 748 C C . LEU A 1 94 ? 11.915 -3.378 -1.152 1.00 97.75 94 LEU A C 1
ATOM 75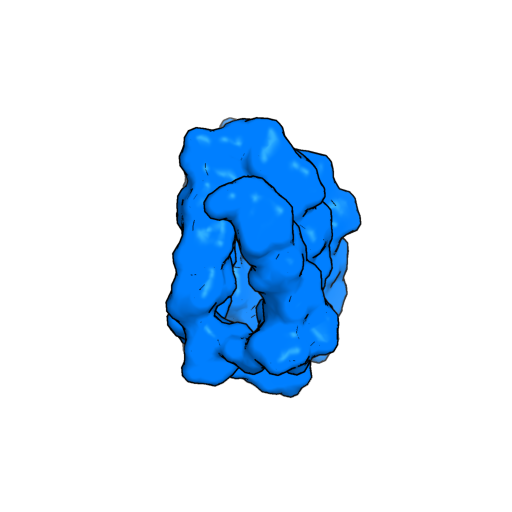0 O O . LEU A 1 94 ? 12.388 -4.223 -1.905 1.00 97.75 94 LEU A O 1
ATOM 754 N N . LYS A 1 95 ? 12.679 -2.454 -0.554 1.00 97.06 95 LYS A N 1
ATOM 755 C CA . LYS A 1 95 ? 14.147 -2.443 -0.663 1.00 97.06 95 LYS A CA 1
ATOM 756 C C . LYS A 1 95 ? 14.809 -3.555 0.150 1.00 97.06 95 LYS A C 1
ATOM 758 O O . LYS A 1 95 ? 15.859 -4.039 -0.252 1.00 97.06 95 LYS A O 1
ATOM 763 N N . ARG A 1 96 ? 14.245 -3.906 1.311 1.00 96.94 96 ARG A N 1
ATOM 764 C CA . ARG A 1 96 ? 14.859 -4.854 2.255 1.00 96.94 96 ARG A CA 1
ATOM 765 C C . ARG A 1 96 ? 14.467 -6.300 1.971 1.00 96.94 96 ARG A C 1
ATOM 767 O O . ARG A 1 96 ? 15.352 -7.129 1.819 1.00 96.94 96 ARG A O 1
ATOM 774 N N . ASN A 1 97 ? 13.165 -6.566 1.898 1.00 96.31 97 ASN A N 1
ATOM 775 C CA . ASN A 1 97 ? 12.578 -7.904 1.828 1.00 96.31 97 ASN A CA 1
ATOM 776 C C . ASN A 1 97 ? 11.441 -7.932 0.775 1.00 96.31 97 ASN A C 1
ATOM 778 O O . ASN A 1 97 ? 10.269 -8.133 1.130 1.00 96.31 97 ASN A O 1
ATOM 782 N N . PRO A 1 98 ? 11.725 -7.656 -0.515 1.00 96.12 98 PRO A N 1
ATOM 783 C CA . PRO A 1 98 ? 10.697 -7.572 -1.557 1.00 96.12 98 PRO A CA 1
ATOM 784 C C . PRO A 1 98 ? 9.839 -8.839 -1.651 1.00 96.12 98 PRO A C 1
ATOM 786 O O . PRO A 1 98 ? 8.639 -8.755 -1.875 1.00 96.12 98 PRO A O 1
ATOM 789 N N . GLU A 1 99 ? 10.408 -10.015 -1.414 1.00 94.94 99 GLU A N 1
ATOM 790 C CA . GLU A 1 99 ? 9.705 -11.299 -1.458 1.00 94.94 99 GLU A CA 1
ATOM 791 C C . GLU A 1 99 ? 8.564 -11.448 -0.454 1.00 94.94 99 GLU A C 1
ATOM 793 O O . GLU A 1 99 ? 7.625 -12.203 -0.705 1.00 94.94 99 GLU A O 1
ATOM 798 N N . ILE A 1 100 ? 8.632 -10.717 0.657 1.00 96.31 100 ILE A N 1
ATOM 799 C CA . ILE A 1 100 ? 7.601 -10.729 1.694 1.00 96.31 100 ILE A CA 1
ATOM 800 C C . ILE A 1 100 ? 6.486 -9.743 1.345 1.00 96.31 100 ILE A C 1
ATOM 802 O O . ILE A 1 100 ? 5.307 -10.053 1.503 1.00 96.31 100 ILE A O 1
ATOM 806 N N . VAL A 1 101 ? 6.853 -8.545 0.883 1.00 97.56 101 VAL A N 1
ATOM 807 C CA . VAL A 1 101 ? 5.942 -7.390 0.872 1.00 97.56 101 VAL A CA 1
ATOM 808 C C . VAL A 1 101 ? 5.386 -7.041 -0.513 1.00 97.56 101 VAL A C 1
ATOM 810 O O . VAL A 1 101 ? 4.401 -6.308 -0.604 1.00 97.56 101 VAL A O 1
ATOM 813 N N . LEU A 1 102 ? 5.979 -7.552 -1.600 1.00 97.56 102 LEU A N 1
ATOM 814 C CA . LEU A 1 102 ? 5.642 -7.143 -2.970 1.00 97.56 102 LEU A CA 1
ATOM 815 C C . LEU A 1 102 ? 4.165 -7.381 -3.316 1.00 97.56 102 LEU A C 1
ATOM 817 O O . LEU A 1 102 ? 3.514 -6.482 -3.845 1.00 97.56 102 LEU A O 1
ATOM 821 N N . GLU A 1 103 ? 3.612 -8.547 -2.972 1.00 97.19 103 GLU A N 1
ATOM 822 C CA . GLU A 1 103 ? 2.192 -8.843 -3.217 1.00 97.19 103 GLU A CA 1
ATOM 823 C C . GLU A 1 103 ? 1.271 -7.908 -2.423 1.00 97.19 103 GLU A C 1
ATOM 825 O O . GLU A 1 103 ? 0.336 -7.335 -2.984 1.00 97.19 103 GLU A O 1
ATOM 830 N N . SER A 1 104 ? 1.581 -7.681 -1.145 1.00 97.94 104 SER A N 1
ATOM 831 C CA . SER A 1 104 ? 0.827 -6.778 -0.274 1.00 97.94 104 SER A CA 1
ATOM 832 C C . SER A 1 104 ? 0.793 -5.346 -0.809 1.00 97.94 104 SER A C 1
ATOM 834 O O . SER A 1 104 ? -0.258 -4.704 -0.795 1.00 97.94 104 SER A O 1
ATOM 836 N N . VAL A 1 105 ? 1.921 -4.848 -1.327 1.00 98.12 105 VAL A N 1
ATOM 837 C CA . VAL A 1 105 ? 1.979 -3.528 -1.974 1.00 98.12 105 VAL A CA 1
ATOM 838 C C . VAL A 1 105 ? 1.166 -3.517 -3.265 1.00 98.12 105 VAL A C 1
ATOM 840 O O . VAL A 1 105 ? 0.451 -2.551 -3.518 1.00 98.12 105 VAL A O 1
ATOM 843 N N . GLY A 1 106 ? 1.216 -4.582 -4.066 1.00 97.50 106 GLY A N 1
ATOM 844 C CA . GLY A 1 106 ? 0.374 -4.708 -5.258 1.00 97.50 106 GLY A CA 1
ATOM 845 C C . GLY A 1 106 ? -1.114 -4.594 -4.948 1.00 97.50 106 GLY A C 1
ATOM 846 O O . GLY A 1 106 ? -1.822 -3.823 -5.599 1.00 97.50 106 GLY A O 1
ATOM 847 N N . ILE A 1 107 ? -1.579 -5.295 -3.914 1.00 97.69 107 ILE A N 1
ATOM 848 C CA . ILE A 1 107 ? -2.979 -5.243 -3.477 1.00 97.69 107 ILE A CA 1
ATOM 849 C C . ILE A 1 107 ? -3.338 -3.851 -2.942 1.00 97.69 107 ILE A C 1
ATOM 851 O O . ILE A 1 107 ? -4.379 -3.312 -3.329 1.00 97.69 107 ILE A O 1
ATOM 855 N N . LEU A 1 108 ? -2.476 -3.238 -2.122 1.00 98.25 108 LEU A N 1
ATOM 856 C CA . LEU A 1 108 ? -2.653 -1.867 -1.629 1.00 98.25 108 LEU A CA 1
ATOM 857 C C . LEU A 1 108 ? -2.828 -0.884 -2.793 1.00 98.25 108 LEU A C 1
ATOM 859 O O . LEU A 1 108 ? -3.844 -0.196 -2.870 1.00 98.25 108 LEU A O 1
ATOM 863 N N . LEU A 1 109 ? -1.859 -0.830 -3.711 1.00 97.94 109 LEU A N 1
ATOM 864 C CA . LEU A 1 109 ? -1.849 0.148 -4.801 1.00 97.94 109 LEU A CA 1
ATOM 865 C C . LEU A 1 109 ? -3.018 -0.056 -5.759 1.00 97.94 109 LEU A C 1
ATOM 867 O O . LEU A 1 109 ? -3.560 0.918 -6.264 1.00 97.94 109 LEU A O 1
ATOM 871 N N . LYS A 1 110 ? -3.461 -1.297 -5.976 1.00 97.56 110 LYS A N 1
ATOM 872 C CA . LYS A 1 110 ? -4.679 -1.577 -6.744 1.00 97.56 110 LYS A CA 1
ATOM 873 C C . LYS A 1 110 ? -5.944 -1.077 -6.033 1.00 97.56 110 LYS A C 1
ATOM 875 O O . LYS A 1 110 ? -6.880 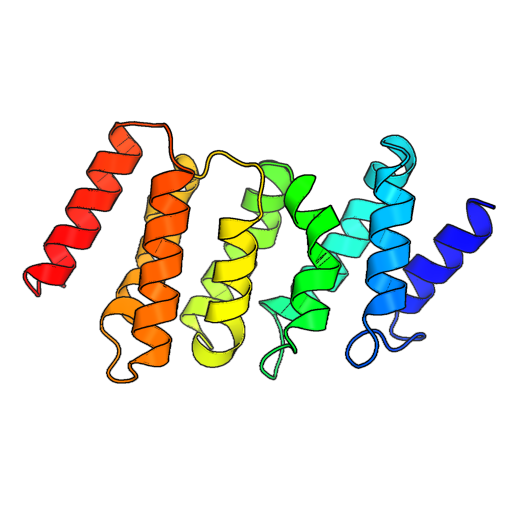-0.638 -6.701 1.00 97.56 110 LYS A O 1
ATOM 880 N N . SER A 1 111 ? -5.972 -1.129 -4.702 1.00 97.56 111 SER A N 1
ATOM 881 C CA . SER A 1 111 ? -7.176 -0.880 -3.899 1.00 97.56 111 SER A CA 1
ATOM 882 C C . SER A 1 111 ? -7.388 0.584 -3.518 1.00 97.56 111 SER A C 1
ATOM 884 O O . SER A 1 111 ? -8.533 1.016 -3.449 1.00 97.56 111 SER A O 1
ATOM 886 N N . VAL A 1 112 ? -6.327 1.359 -3.277 1.00 97.81 112 VAL A N 1
ATOM 887 C CA . VAL A 1 112 ? -6.457 2.744 -2.782 1.00 97.81 112 VAL A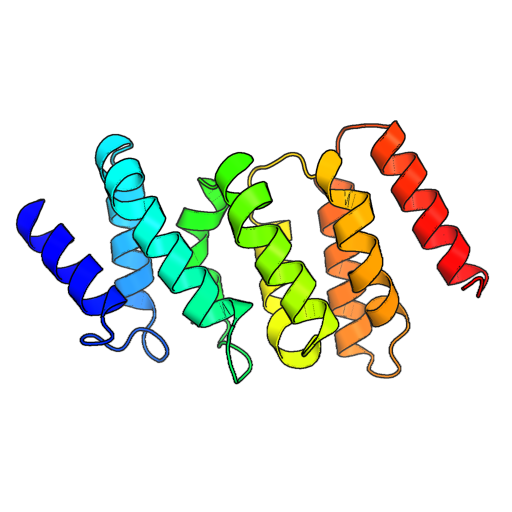 CA 1
ATOM 888 C C . VAL A 1 112 ? -7.244 3.641 -3.733 1.00 97.81 112 VAL A C 1
ATOM 890 O O . VAL A 1 112 ? -7.042 3.601 -4.946 1.00 97.81 112 VAL A O 1
ATOM 893 N N . ASN A 1 113 ? -8.108 4.503 -3.200 1.00 96.88 113 ASN A N 1
ATOM 894 C CA . ASN A 1 113 ? -8.840 5.493 -3.994 1.00 96.88 113 ASN A CA 1
ATOM 895 C C . ASN A 1 113 ? -8.084 6.832 -4.061 1.00 96.88 113 ASN A C 1
ATOM 897 O O . ASN A 1 113 ? -8.599 7.877 -3.672 1.00 96.88 113 ASN A O 1
ATOM 901 N N . LEU A 1 114 ? -6.825 6.779 -4.494 1.00 98.00 114 LEU A N 1
ATOM 902 C CA . LEU A 1 114 ? -5.925 7.927 -4.560 1.00 98.00 114 LEU A CA 1
ATOM 903 C C . LEU A 1 114 ? -5.363 8.076 -5.968 1.00 98.00 114 LEU A C 1
ATOM 905 O O . LEU A 1 114 ? -5.049 7.076 -6.618 1.00 98.00 114 LEU A O 1
ATOM 909 N N . ASP A 1 115 ? -5.166 9.323 -6.392 1.00 98.25 115 ASP A N 1
ATOM 910 C CA . ASP A 1 115 ? -4.302 9.604 -7.533 1.00 98.25 115 ASP A CA 1
ATOM 911 C C . ASP A 1 115 ? -2.836 9.376 -7.130 1.00 98.25 115 ASP A C 1
ATOM 913 O O . ASP A 1 115 ? -2.308 10.006 -6.209 1.00 98.25 115 ASP A O 1
ATOM 917 N N . LEU A 1 116 ? -2.165 8.446 -7.798 1.00 98.44 116 LEU A N 1
ATOM 918 C CA . LEU A 1 116 ? -0.816 8.024 -7.440 1.00 98.44 116 LEU A CA 1
ATOM 919 C C . LEU A 1 116 ? 0.290 8.781 -8.181 1.00 98.44 116 LEU A C 1
ATOM 921 O O . LEU A 1 116 ? 1.467 8.484 -7.965 1.00 98.44 116 LEU A O 1
ATOM 925 N N . SER A 1 117 ? -0.053 9.792 -8.985 1.00 98.44 117 SER A N 1
ATOM 926 C CA . SER A 1 117 ? 0.894 10.488 -9.863 1.00 98.44 117 SER A CA 1
ATOM 927 C C . SER A 1 117 ? 2.114 11.013 -9.108 1.00 98.44 117 SER A C 1
ATOM 929 O O . SER A 1 117 ? 3.253 10.787 -9.511 1.00 98.44 117 SER A O 1
ATOM 931 N N . LYS A 1 118 ? 1.894 11.664 -7.958 1.00 97.38 118 LYS A N 1
ATOM 932 C CA . LYS A 1 118 ? 2.976 12.260 -7.154 1.00 97.38 118 LYS A CA 1
ATOM 933 C C . LYS A 1 118 ? 3.878 11.239 -6.452 1.00 97.38 118 LYS A C 1
ATOM 935 O O . LYS A 1 118 ? 4.945 11.605 -5.978 1.00 97.38 118 LYS A O 1
ATOM 940 N N . TYR A 1 119 ? 3.460 9.976 -6.384 1.00 98.12 119 TYR A N 1
ATOM 941 C CA . TYR A 1 119 ? 4.225 8.890 -5.766 1.00 98.12 119 TYR A CA 1
ATOM 942 C C . TYR A 1 119 ? 4.880 7.973 -6.809 1.00 98.12 119 TYR A C 1
ATOM 944 O O . TYR A 1 119 ? 5.653 7.082 -6.457 1.00 98.12 119 TYR A O 1
ATOM 952 N N . ALA A 1 120 ? 4.578 8.173 -8.096 1.00 96.88 120 ALA A N 1
ATOM 953 C CA . ALA A 1 120 ? 4.910 7.222 -9.144 1.00 96.88 120 ALA A CA 1
ATOM 954 C C . ALA A 1 120 ? 6.416 6.992 -9.301 1.00 96.88 120 ALA A C 1
ATOM 956 O O . ALA A 1 120 ? 6.856 5.845 -9.375 1.00 96.88 120 ALA A O 1
ATOM 957 N N . ALA A 1 121 ? 7.213 8.063 -9.293 1.00 96.38 121 ALA A N 1
ATOM 958 C CA . ALA A 1 121 ? 8.666 7.964 -9.416 1.00 96.38 121 ALA A CA 1
ATOM 959 C C . ALA A 1 121 ? 9.291 7.168 -8.256 1.00 96.38 121 ALA A C 1
ATOM 961 O O . ALA A 1 121 ? 10.124 6.287 -8.479 1.00 96.38 121 ALA A O 1
ATOM 962 N N . GLU A 1 122 ? 8.852 7.430 -7.021 1.00 97.50 122 GLU A N 1
ATOM 963 C CA . GLU A 1 122 ? 9.364 6.745 -5.833 1.00 97.50 122 GLU A CA 1
ATOM 964 C C . GLU A 1 122 ? 9.001 5.254 -5.846 1.00 97.50 122 GLU A C 1
ATOM 966 O O . GLU A 1 122 ? 9.875 4.406 -5.655 1.00 97.50 122 GLU A O 1
ATOM 971 N N . ILE A 1 123 ? 7.745 4.918 -6.157 1.00 98.19 123 ILE A N 1
ATOM 972 C CA . ILE A 1 123 ? 7.283 3.525 -6.252 1.00 98.19 123 ILE A CA 1
ATOM 973 C C . ILE A 1 123 ? 8.023 2.784 -7.375 1.00 98.19 123 ILE A C 1
ATOM 975 O O . ILE A 1 123 ? 8.531 1.680 -7.162 1.00 98.19 123 ILE A O 1
ATOM 979 N N . LEU A 1 124 ? 8.143 3.384 -8.565 1.00 97.12 124 LEU A N 1
ATOM 980 C CA . LEU A 1 124 ? 8.841 2.751 -9.687 1.00 97.12 124 LEU A CA 1
ATOM 981 C C . LEU A 1 124 ? 10.314 2.485 -9.387 1.00 97.12 124 LEU A C 1
ATOM 983 O O . LEU A 1 124 ? 10.822 1.444 -9.805 1.00 97.12 124 LEU A O 1
ATOM 987 N N . SER A 1 125 ? 10.979 3.367 -8.633 1.00 95.69 125 SER A N 1
ATOM 988 C CA . SER A 1 125 ? 12.401 3.216 -8.299 1.00 95.69 125 SER A CA 1
ATOM 989 C C . SER A 1 125 ? 12.727 1.892 -7.594 1.00 95.69 125 SER A C 1
ATOM 991 O O . SER A 1 125 ? 13.830 1.369 -7.741 1.00 95.69 125 SER A O 1
ATOM 993 N N . VAL A 1 126 ? 11.765 1.321 -6.860 1.00 96.75 126 VAL A N 1
ATOM 994 C CA . VAL A 1 126 ? 11.928 0.046 -6.145 1.00 96.75 126 VAL A CA 1
ATOM 995 C C . VAL A 1 126 ? 11.250 -1.128 -6.848 1.00 96.75 126 VAL A C 1
ATOM 997 O O . VAL A 1 126 ? 11.752 -2.250 -6.789 1.00 96.75 126 VAL A O 1
ATOM 1000 N N . VAL A 1 127 ? 10.138 -0.889 -7.548 1.00 97.25 127 VAL A N 1
ATOM 1001 C CA . VAL A 1 127 ? 9.368 -1.943 -8.228 1.00 97.25 127 VAL A CA 1
ATOM 1002 C C . VAL A 1 127 ? 10.043 -2.396 -9.521 1.00 97.25 127 VAL A C 1
ATOM 1004 O O . VAL A 1 127 ? 10.060 -3.590 -9.815 1.00 97.25 127 VAL A O 1
ATOM 1007 N N . LEU A 1 128 ? 10.645 -1.483 -10.288 1.00 95.88 128 LEU A N 1
ATOM 1008 C CA . LEU A 1 128 ? 11.272 -1.831 -11.569 1.00 95.88 128 LEU A CA 1
ATOM 1009 C C . LEU A 1 128 ? 12.469 -2.778 -11.416 1.00 95.88 128 LEU A C 1
ATOM 1011 O O . LEU A 1 128 ? 12.746 -3.571 -12.315 1.00 95.88 128 LEU A O 1
ATOM 1015 N N . VAL A 1 129 ? 13.137 -2.758 -10.260 1.00 93.81 129 VAL A N 1
ATOM 1016 C CA . VAL A 1 129 ? 14.177 -3.740 -9.920 1.00 93.81 129 VAL A CA 1
ATOM 1017 C C . VAL A 1 129 ? 13.584 -5.154 -9.861 1.00 93.81 129 VAL A C 1
ATOM 1019 O O . VAL A 1 129 ? 14.192 -6.099 -10.359 1.00 93.81 129 VAL A O 1
ATOM 1022 N N . GLN A 1 130 ? 12.366 -5.295 -9.329 1.00 95.44 130 GLN A N 1
ATOM 1023 C CA . GLN A 1 130 ? 11.661 -6.578 -9.232 1.00 95.44 130 GLN A CA 1
ATOM 1024 C C . GLN A 1 130 ? 11.108 -7.044 -10.586 1.00 95.44 130 GLN A C 1
ATOM 1026 O O . GLN A 1 130 ? 11.094 -8.238 -10.869 1.00 95.44 130 GLN A O 1
ATOM 1031 N N . ALA A 1 131 ? 10.740 -6.115 -11.474 1.00 93.31 131 ALA A N 1
ATOM 1032 C CA . ALA A 1 131 ? 10.274 -6.436 -12.828 1.00 93.31 131 ALA A CA 1
ATOM 1033 C C . ALA A 1 131 ? 11.349 -7.107 -13.710 1.00 93.31 131 ALA A C 1
ATOM 1035 O O . ALA A 1 131 ? 11.026 -7.712 -14.729 1.00 93.31 131 ALA A O 1
ATOM 1036 N N . ARG A 1 132 ? 12.627 -7.033 -13.313 1.00 91.31 132 ARG A N 1
ATOM 1037 C CA . ARG A 1 132 ? 13.767 -7.682 -13.987 1.00 91.31 132 ARG A CA 1
ATOM 1038 C C . ARG A 1 132 ? 14.275 -8.928 -13.258 1.00 91.31 132 ARG A C 1
ATOM 1040 O O . ARG A 1 132 ? 15.329 -9.454 -13.609 1.00 91.31 132 ARG A O 1
ATOM 1047 N N . HIS A 1 133 ? 13.585 -9.359 -12.207 1.00 94.50 133 HIS A N 1
ATOM 1048 C CA . HIS A 1 133 ? 14.046 -10.448 -11.359 1.00 94.50 133 HIS A CA 1
ATOM 1049 C C . HIS A 1 133 ? 14.039 -11.794 -12.108 1.00 94.50 133 HIS A C 1
ATOM 1051 O O . HIS A 1 133 ? 13.249 -11.991 -13.027 1.00 94.50 133 HIS A O 1
ATOM 1057 N N . ALA A 1 134 ? 14.905 -12.739 -11.728 1.00 93.19 134 ALA A N 1
ATOM 1058 C CA . ALA A 1 134 ? 14.972 -14.059 -12.374 1.00 93.19 134 ALA A CA 1
ATOM 1059 C C . ALA A 1 134 ? 13.711 -14.911 -12.119 1.00 93.19 134 ALA A C 1
ATOM 1061 O O . ALA A 1 134 ? 13.256 -15.635 -13.002 1.00 93.19 134 ALA A O 1
ATOM 1062 N N . ASP A 1 135 ? 13.124 -14.766 -10.931 1.00 94.50 135 ASP A N 1
ATOM 1063 C CA . ASP A 1 135 ? 11.832 -15.355 -10.555 1.00 94.50 135 ASP A CA 1
ATOM 1064 C C . ASP A 1 135 ? 10.663 -14.727 -11.333 1.00 94.50 135 ASP A C 1
ATOM 1066 O O . ASP A 1 135 ? 10.460 -13.513 -11.277 1.00 94.50 135 ASP A O 1
ATOM 1070 N N . GLU A 1 136 ? 9.902 -15.556 -12.047 1.00 95.00 136 GLU A N 1
ATOM 1071 C CA . GLU A 1 136 ? 8.774 -15.128 -12.883 1.00 95.00 136 GLU A CA 1
ATOM 1072 C C . GLU A 1 136 ? 7.612 -14.560 -12.068 1.00 95.00 136 GLU A C 1
ATOM 1074 O O . GLU A 1 136 ? 7.128 -13.477 -12.387 1.00 95.00 136 GLU A O 1
ATOM 1079 N N . GLY A 1 137 ? 7.251 -15.203 -10.954 1.00 93.56 137 GLY A N 1
ATOM 1080 C CA . GLY A 1 137 ? 6.172 -14.725 -10.090 1.00 93.56 137 GLY A CA 1
ATOM 1081 C C . GLY A 1 137 ? 6.439 -13.319 -9.545 1.00 93.56 137 GLY A C 1
ATOM 1082 O O . GLY A 1 137 ? 5.546 -12.472 -9.529 1.00 93.56 137 GLY A O 1
ATOM 1083 N N . ARG A 1 138 ? 7.685 -13.012 -9.162 1.00 93.94 138 ARG A N 1
ATOM 1084 C CA . ARG A 1 138 ? 8.081 -11.652 -8.758 1.00 93.94 138 ARG A CA 1
ATOM 1085 C C . ARG A 1 138 ? 7.961 -10.653 -9.899 1.00 93.94 138 ARG A C 1
ATOM 1087 O O . ARG A 1 138 ? 7.504 -9.533 -9.657 1.00 93.94 138 ARG A O 1
ATOM 1094 N N . ARG A 1 139 ? 8.346 -11.032 -11.123 1.00 95.62 139 ARG A N 1
ATOM 1095 C CA . ARG A 1 139 ? 8.177 -10.154 -12.289 1.00 95.62 139 ARG A CA 1
ATOM 1096 C C . ARG A 1 139 ? 6.702 -9.857 -12.532 1.00 95.62 139 ARG A C 1
ATOM 1098 O O . ARG A 1 139 ? 6.358 -8.690 -12.688 1.00 95.62 139 ARG A O 1
ATOM 1105 N N . ASP A 1 140 ? 5.839 -10.865 -12.486 1.00 96.69 140 ASP A N 1
ATOM 1106 C CA . ASP A 1 140 ? 4.404 -10.703 -12.736 1.00 96.69 140 ASP A CA 1
ATOM 1107 C C . ASP A 1 140 ? 3.750 -9.751 -11.734 1.00 96.69 140 ASP A C 1
ATOM 1109 O O . ASP A 1 140 ? 3.031 -8.825 -12.122 1.00 96.69 140 ASP A O 1
ATOM 1113 N N . VAL A 1 141 ? 4.055 -9.911 -10.443 1.00 96.75 141 VAL A N 1
ATOM 1114 C CA . VAL A 1 141 ? 3.538 -9.009 -9.404 1.00 96.75 141 VAL A CA 1
ATOM 1115 C C . VAL A 1 141 ? 4.085 -7.591 -9.591 1.00 96.75 141 VAL A C 1
ATOM 1117 O O . VAL A 1 141 ? 3.330 -6.621 -9.489 1.00 96.75 141 VAL A O 1
ATOM 1120 N N . ALA A 1 142 ? 5.370 -7.437 -9.920 1.00 97.44 142 ALA A N 1
ATOM 1121 C CA . ALA A 1 142 ? 5.961 -6.126 -10.182 1.00 97.44 142 ALA A CA 1
ATOM 1122 C C . ALA A 1 142 ? 5.311 -5.429 -11.390 1.00 97.44 142 ALA A C 1
ATOM 1124 O O . ALA A 1 142 ? 4.975 -4.247 -11.319 1.00 97.44 142 ALA A O 1
ATOM 1125 N N . LEU A 1 143 ? 5.063 -6.158 -12.479 1.00 96.62 143 LEU A N 1
ATOM 1126 C CA . LEU A 1 143 ? 4.374 -5.633 -13.658 1.00 96.62 143 LEU A CA 1
ATOM 1127 C C . LEU A 1 143 ? 2.908 -5.284 -13.357 1.00 96.62 143 LEU A C 1
ATOM 1129 O O . LEU A 1 143 ? 2.405 -4.269 -13.843 1.00 96.62 143 LEU A O 1
ATOM 1133 N N . ALA A 1 144 ? 2.231 -6.057 -12.503 1.00 97.69 144 ALA A N 1
ATOM 1134 C CA . ALA A 1 144 ? 0.888 -5.731 -12.026 1.00 97.69 144 ALA A CA 1
ATOM 1135 C C . ALA A 1 144 ? 0.862 -4.444 -11.179 1.00 97.69 144 ALA A C 1
ATOM 1137 O O . ALA A 1 144 ? -0.082 -3.653 -11.290 1.00 97.69 144 ALA A O 1
ATOM 1138 N N . ILE A 1 145 ? 1.906 -4.191 -10.380 1.00 98.12 145 ILE A N 1
ATOM 1139 C CA . ILE A 1 145 ? 2.080 -2.916 -9.670 1.00 98.12 145 ILE A CA 1
ATOM 1140 C C . ILE A 1 145 ? 2.264 -1.769 -10.662 1.00 98.12 145 ILE A C 1
ATOM 1142 O O . ILE A 1 145 ? 1.557 -0.769 -10.551 1.00 98.12 145 ILE A O 1
ATOM 1146 N N . VAL A 1 146 ? 3.160 -1.915 -11.646 1.00 97.62 146 VAL A N 1
ATOM 1147 C CA . VAL A 1 146 ? 3.385 -0.891 -12.682 1.00 97.62 146 VAL A CA 1
ATOM 1148 C C . VAL A 1 146 ? 2.070 -0.549 -13.384 1.00 97.62 146 VAL A C 1
ATOM 1150 O O . VAL A 1 146 ? 1.720 0.623 -13.491 1.00 97.62 146 VAL A O 1
ATOM 1153 N N . ARG A 1 147 ? 1.291 -1.565 -13.774 1.00 97.00 147 ARG A N 1
ATOM 1154 C CA . ARG A 1 147 ? -0.038 -1.378 -14.371 1.00 97.00 147 ARG A CA 1
ATOM 1155 C C . ARG A 1 147 ? -0.981 -0.600 -13.455 1.00 97.00 147 ARG A C 1
ATOM 1157 O O . ARG A 1 147 ? -1.614 0.348 -13.913 1.00 97.00 147 ARG A O 1
ATOM 1164 N N . SER A 1 148 ? -1.083 -0.997 -12.187 1.00 97.38 148 SER A N 1
ATOM 1165 C CA . SER A 1 148 ? -1.975 -0.349 -11.214 1.00 97.38 148 SER A CA 1
ATOM 1166 C C . SER A 1 148 ? -1.591 1.114 -11.002 1.00 97.38 148 SER A C 1
ATOM 1168 O O . SER A 1 148 ? -2.457 1.984 -10.968 1.00 97.38 148 SER A O 1
ATOM 1170 N N . LEU A 1 149 ? -0.289 1.392 -10.933 1.00 97.19 149 LEU A N 1
ATOM 1171 C CA . LEU A 1 149 ? 0.246 2.737 -10.795 1.00 97.19 149 LEU A CA 1
ATOM 1172 C C . LEU A 1 149 ? -0.092 3.610 -12.009 1.00 97.19 149 LEU A C 1
ATOM 1174 O O . LEU A 1 149 ? -0.570 4.728 -11.830 1.00 97.19 149 LEU A O 1
ATOM 1178 N N . SER A 1 150 ? 0.075 3.090 -13.231 1.00 96.19 150 SER A N 1
ATOM 1179 C CA . SER A 1 150 ? -0.281 3.819 -14.455 1.00 96.19 150 SER A CA 1
ATOM 1180 C C . SER A 1 150 ? -1.780 4.103 -14.522 1.00 96.19 150 SER A C 1
ATOM 1182 O O . SER A 1 150 ? -2.184 5.196 -14.891 1.00 96.19 150 SER A O 1
ATOM 1184 N N . GLN A 1 151 ? -2.617 3.135 -14.135 1.00 96.75 151 GLN A N 1
ATOM 1185 C CA . GLN A 1 151 ? -4.078 3.280 -14.151 1.00 96.75 151 GLN A CA 1
ATOM 1186 C C . GLN A 1 151 ? -4.607 4.256 -13.093 1.00 96.75 151 GLN A C 1
ATOM 1188 O O . GLN A 1 151 ? -5.707 4.778 -13.251 1.00 96.75 151 GLN A O 1
ATOM 1193 N N . LYS A 1 152 ? -3.848 4.488 -12.018 1.00 97.31 152 LYS A N 1
ATOM 1194 C CA . LYS A 1 152 ? -4.204 5.414 -10.936 1.00 97.31 152 LYS A CA 1
ATOM 1195 C C . LYS A 1 152 ? -3.452 6.740 -10.991 1.00 97.31 152 LYS A C 1
ATOM 1197 O O . LYS A 1 152 ? -3.540 7.510 -10.043 1.00 97.31 152 LYS A O 1
ATOM 1202 N N . SER A 1 153 ? -2.711 7.013 -12.058 1.00 97.88 153 SER A N 1
ATOM 1203 C CA . SER A 1 153 ? -2.028 8.292 -12.246 1.00 97.88 153 SER A CA 1
ATOM 1204 C C . SER A 1 153 ? -2.719 9.066 -13.360 1.00 97.88 153 SER A C 1
ATOM 1206 O O . SER A 1 153 ? -2.791 8.587 -14.489 1.00 97.88 153 SER A O 1
ATOM 1208 N N . SER A 1 154 ? -3.242 10.251 -13.048 1.00 97.12 154 SER A N 1
ATOM 1209 C CA . SER A 1 154 ? -3.901 11.126 -14.026 1.00 97.12 154 SER A CA 1
ATOM 1210 C C . SER A 1 154 ? -3.012 12.259 -14.546 1.00 97.12 154 SER A C 1
ATOM 1212 O O . SER A 1 154 ? -3.347 12.863 -15.562 1.00 97.12 154 SER A O 1
ATOM 1214 N N . ASN A 1 155 ? -1.880 12.552 -13.892 1.00 97.69 155 ASN A N 1
ATOM 1215 C CA . ASN A 1 155 ? -0.981 13.626 -14.314 1.00 97.69 155 ASN A CA 1
ATOM 1216 C C . ASN A 1 155 ? -0.108 13.185 -15.514 1.00 97.69 155 ASN A C 1
ATOM 1218 O O . ASN A 1 155 ? 0.670 12.235 -15.368 1.00 97.69 155 ASN A O 1
ATOM 1222 N N . PRO A 1 156 ? -0.164 13.886 -16.664 1.00 96.50 156 PRO A N 1
ATOM 1223 C CA . PRO A 1 156 ? 0.658 13.575 -17.835 1.00 96.50 156 PRO A CA 1
ATOM 1224 C C . PRO A 1 156 ? 2.170 13.561 -17.569 1.00 96.50 156 PRO A C 1
ATOM 1226 O O . PRO A 1 156 ? 2.847 12.639 -18.012 1.00 96.50 156 PRO A O 1
ATOM 1229 N N . ASP A 1 157 ? 2.695 14.502 -16.780 1.00 96.25 157 ASP A N 1
ATOM 1230 C CA . ASP A 1 157 ? 4.130 14.579 -16.465 1.00 96.25 157 ASP A CA 1
ATOM 1231 C C . ASP A 1 157 ? 4.593 13.353 -15.665 1.00 96.25 157 ASP A C 1
ATOM 1233 O O . ASP A 1 157 ? 5.703 12.833 -15.844 1.00 96.25 157 ASP A O 1
ATOM 1237 N N . ALA A 1 158 ? 3.723 12.852 -14.781 1.00 96.25 158 ALA A N 1
ATOM 1238 C CA . ALA A 1 158 ? 3.978 11.615 -14.057 1.00 96.25 158 ALA A CA 1
ATOM 1239 C C . ALA A 1 158 ? 3.977 10.419 -15.017 1.00 96.25 158 ALA A C 1
ATOM 1241 O O . ALA A 1 158 ? 4.883 9.593 -14.944 1.00 96.25 158 ALA A O 1
ATOM 1242 N N . LEU A 1 159 ? 3.024 10.345 -15.951 1.00 96.19 159 LEU A N 1
ATOM 1243 C CA . LEU A 1 159 ? 2.972 9.281 -16.960 1.00 96.19 159 LEU A CA 1
ATOM 1244 C C . LEU A 1 159 ? 4.205 9.287 -17.876 1.00 96.19 159 LEU A C 1
ATOM 1246 O O . LEU A 1 159 ? 4.770 8.222 -18.129 1.00 96.19 159 LEU A O 1
ATOM 1250 N N . ASP A 1 160 ? 4.679 10.459 -18.297 1.00 96.06 160 ASP A N 1
ATOM 1251 C CA . ASP A 1 160 ? 5.914 10.602 -19.076 1.00 96.06 160 ASP A CA 1
ATOM 1252 C C . ASP A 1 160 ? 7.139 10.150 -18.275 1.00 96.06 160 ASP A C 1
ATOM 1254 O O . ASP A 1 160 ? 7.990 9.406 -18.775 1.00 96.06 160 ASP A O 1
ATOM 1258 N N . THR A 1 161 ? 7.211 10.533 -16.998 1.00 94.81 161 THR A N 1
ATOM 1259 C CA . THR A 1 161 ? 8.261 10.071 -16.078 1.00 94.81 161 THR A CA 1
ATOM 1260 C C . THR A 1 161 ? 8.249 8.547 -15.955 1.00 94.81 161 THR A C 1
ATOM 1262 O O . THR A 1 161 ? 9.294 7.900 -16.077 1.00 94.81 161 THR A O 1
ATOM 1265 N N . MET A 1 162 ? 7.068 7.953 -15.769 1.00 95.62 162 MET A N 1
ATOM 1266 C CA . MET A 1 162 ? 6.902 6.504 -15.680 1.00 95.62 162 MET A CA 1
ATOM 1267 C C . MET A 1 162 ? 7.325 5.803 -16.971 1.00 95.62 162 MET A C 1
ATOM 1269 O O . MET A 1 162 ? 8.080 4.830 -16.929 1.00 95.62 162 MET A O 1
ATOM 1273 N N . PHE A 1 163 ? 6.868 6.303 -18.120 1.00 95.44 163 PHE A N 1
ATOM 1274 C CA . PHE A 1 163 ? 7.200 5.749 -19.427 1.00 95.44 163 PHE A CA 1
ATOM 1275 C C . PHE A 1 163 ? 8.709 5.764 -19.672 1.00 95.44 163 PHE A C 1
ATOM 1277 O O . PHE A 1 163 ? 9.280 4.752 -20.084 1.00 95.4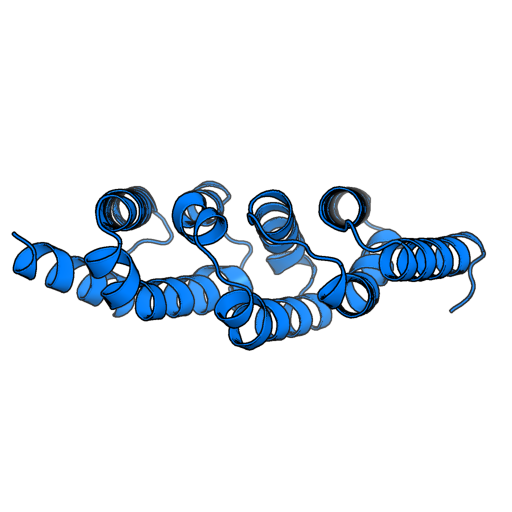4 163 PHE A O 1
ATOM 1284 N N . ASN A 1 164 ? 9.375 6.878 -19.361 1.00 94.94 164 ASN A N 1
ATOM 1285 C CA . ASN A 1 164 ? 10.822 6.995 -19.500 1.00 94.94 164 ASN A CA 1
ATOM 1286 C C . ASN A 1 164 ? 11.570 6.024 -18.575 1.00 94.94 164 ASN A C 1
ATOM 1288 O O . ASN A 1 164 ? 12.504 5.361 -19.028 1.00 94.94 164 ASN A O 1
ATOM 1292 N N . ALA A 1 165 ? 11.126 5.861 -17.325 1.00 94.12 165 ALA A N 1
ATOM 1293 C CA . ALA A 1 165 ? 11.710 4.889 -16.400 1.00 94.12 165 ALA A CA 1
ATOM 1294 C C . ALA A 1 165 ? 11.565 3.439 -16.907 1.00 94.12 165 ALA A C 1
ATOM 1296 O O . ALA A 1 165 ? 12.541 2.685 -16.935 1.00 94.12 165 ALA A O 1
ATOM 1297 N N . ILE A 1 166 ? 10.375 3.057 -17.386 1.00 93.50 166 ILE A N 1
ATOM 1298 C CA . ILE A 1 166 ? 10.117 1.726 -17.964 1.00 93.50 166 ILE A CA 1
ATOM 1299 C C . ILE A 1 166 ? 10.966 1.503 -19.224 1.00 93.50 166 ILE A C 1
ATOM 1301 O O . ILE A 1 166 ? 11.584 0.451 -19.396 1.00 93.50 166 ILE A O 1
ATOM 1305 N N . LYS A 1 167 ? 11.038 2.502 -20.108 1.00 92.81 167 LYS A N 1
ATOM 1306 C CA . LYS A 1 167 ? 11.818 2.440 -21.349 1.00 92.81 167 LYS A CA 1
ATOM 1307 C C . LYS A 1 167 ? 13.305 2.225 -21.076 1.00 92.81 167 LYS A C 1
ATOM 1309 O O . LYS A 1 167 ? 13.933 1.435 -21.782 1.00 92.81 167 LYS A O 1
ATOM 1314 N N . SER A 1 168 ? 13.869 2.896 -20.072 1.00 90.44 168 SER A N 1
ATOM 1315 C CA . SER A 1 168 ? 15.268 2.704 -19.665 1.00 90.44 168 SER A CA 1
ATOM 1316 C C . SER A 1 168 ? 15.537 1.264 -19.232 1.00 90.44 168 SER A C 1
ATOM 1318 O O . SER A 1 168 ? 16.500 0.656 -19.701 1.00 90.44 168 SER A O 1
ATOM 1320 N N . VAL A 1 169 ? 14.628 0.680 -18.447 1.00 87.56 169 VAL A N 1
ATOM 1321 C CA . VAL A 1 169 ? 14.705 -0.722 -18.015 1.00 87.56 169 VAL A CA 1
ATOM 1322 C C . VAL A 1 169 ? 14.677 -1.692 -19.195 1.00 87.56 169 VAL A C 1
ATOM 1324 O O . VAL A 1 169 ? 15.529 -2.578 -19.268 1.00 87.56 169 VAL A O 1
ATOM 1327 N N . ILE A 1 170 ? 13.750 -1.511 -20.143 1.00 84.12 170 ILE A N 1
ATOM 1328 C CA . ILE A 1 170 ? 13.636 -2.368 -21.339 1.00 84.12 170 ILE A CA 1
ATOM 1329 C C . ILE A 1 170 ? 14.905 -2.293 -22.196 1.00 84.12 170 ILE A C 1
ATOM 1331 O O . ILE A 1 170 ? 15.360 -3.300 -22.729 1.00 84.12 170 ILE A O 1
ATOM 1335 N N . LYS A 1 171 ? 15.512 -1.108 -22.303 1.00 84.44 171 LYS A N 1
ATOM 1336 C CA . LYS A 1 171 ? 16.770 -0.907 -23.036 1.00 84.44 171 LYS A CA 1
ATOM 1337 C C . LYS A 1 171 ? 18.007 -1.435 -22.298 1.00 84.44 171 LYS A C 1
ATOM 1339 O O . LYS A 1 171 ? 19.110 -1.315 -22.824 1.00 84.44 171 LYS A O 1
ATOM 1344 N N . GLY A 1 172 ? 17.852 -1.976 -21.089 1.00 73.62 172 GLY A N 1
ATOM 1345 C CA . GLY A 1 172 ? 18.964 -2.442 -20.262 1.00 73.62 172 GLY A CA 1
ATOM 1346 C C . GLY A 1 172 ? 19.815 -1.316 -19.666 1.00 73.62 172 GLY A C 1
ATOM 1347 O O . GLY A 1 172 ? 20.900 -1.591 -19.154 1.00 73.62 172 GLY A O 1
ATOM 1348 N N . MET A 1 173 ? 19.343 -0.066 -19.710 1.00 61.31 173 MET A N 1
ATOM 1349 C CA . MET A 1 173 ? 20.010 1.054 -19.047 1.00 61.31 173 MET A CA 1
ATOM 1350 C C . MET A 1 173 ? 19.777 0.961 -17.533 1.00 61.31 173 MET A C 1
ATOM 1352 O O . MET A 1 173 ? 18.693 0.570 -17.094 1.00 61.31 173 MET A O 1
ATOM 1356 N N . LYS A 1 174 ? 20.842 1.213 -16.761 1.00 52.19 174 LYS A N 1
ATOM 1357 C CA . LYS A 1 174 ? 20.843 1.123 -15.293 1.00 52.19 174 LYS A CA 1
ATOM 1358 C C . LYS A 1 174 ? 19.959 2.187 -14.662 1.00 52.19 174 LYS A C 1
ATOM 1360 O O . LYS A 1 174 ? 20.029 3.342 -15.131 1.00 52.19 174 LYS A O 1
#

Secondary structure (DSSP, 8-state):
-HHHHHHHHHHHHTTSS--SS-THHHHHHHHHHHT-HHHHHHHHHHHHHHHIIIIIT-SSPPPHHHHHHTHHHHHT--HHIIIIIIHHHHHHHHHH-HHHHHHHHHHHHHH--S--GGGHHHHHHHHHHHHT-SSHHHHHHHHHHHHHHHHT---HHHHHHHHHHHHHHHTT--

Radius of gyration: 17.03 Å; chains: 1; bounding box: 43×31×47 Å